Protein AF-A0A4Q6GW11-F1 (afdb_monomer)

Mean predicted aligned error: 9.9 Å

Secondary structure (DSSP, 8-state):
-HHHHHHHHHHHHHHHHHHTT----HHHHHHHHHHHHHTTSS---HHHHHHHHHHHHHTS-HHHHT-GGGG-

Solvent-accessible surface area (backbone atoms only — not comparable to full-atom values): 4129 Å² total; per-residue (Å²): 109,70,57,60,50,29,19,51,49,16,24,52,51,35,46,51,35,59,74,68,72,54,82,74,50,74,67,54,50,51,47,50,52,45,59,69,47,47,77,70,78,55,85,67,56,67,69,44,55,53,31,18,52,55,19,27,62,68,38,51,58,74,78,63,78,70,45,71,76,81,78,111

Structure (mmCIF, N/CA/C/O backbone):
data_AF-A0A4Q6GW11-F1
#
_entry.id   AF-A0A4Q6GW11-F1
#
loop_
_atom_site.group_PDB
_atom_site.id
_atom_site.type_symbol
_atom_site.label_atom_id
_atom_site.label_alt_id
_atom_site.label_comp_id
_atom_site.label_asym_id
_atom_site.label_entity_id
_atom_site.label_seq_id
_atom_site.pdbx_PDB_ins_code
_atom_site.Cartn_x
_atom_site.Cartn_y
_atom_site.Cartn_z
_atom_site.occupancy
_atom_site.B_iso_or_equiv
_atom_site.auth_seq_id
_atom_site.auth_comp_id
_atom_site.auth_asym_id
_atom_site.auth_atom_id
_atom_site.pdbx_PDB_model_num
ATOM 1 N N . MET A 1 1 ? -17.073 -3.501 3.197 1.00 64.56 1 MET A N 1
ATOM 2 C CA . MET A 1 1 ? -16.896 -2.289 2.369 1.00 64.56 1 MET A CA 1
ATOM 3 C C . MET A 1 1 ? -15.530 -1.645 2.603 1.00 64.56 1 MET A C 1
ATOM 5 O O . MET A 1 1 ? -14.774 -1.552 1.653 1.00 64.56 1 MET A O 1
ATOM 9 N N . THR A 1 2 ?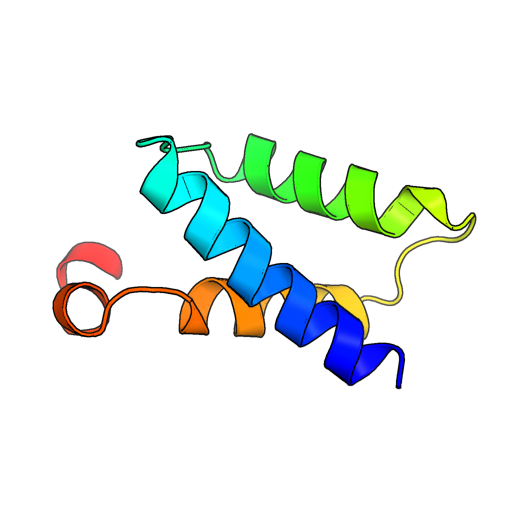 -15.143 -1.313 3.842 1.00 77.12 2 THR A N 1
ATOM 10 C CA . THR A 1 2 ? -13.817 -0.730 4.167 1.00 77.12 2 THR A CA 1
ATOM 11 C C . THR A 1 2 ? -12.623 -1.585 3.717 1.00 77.12 2 THR A C 1
ATOM 13 O O . THR A 1 2 ? -11.663 -1.058 3.173 1.00 77.12 2 THR A O 1
ATOM 16 N N . ALA A 1 3 ? -12.713 -2.911 3.864 1.00 78.94 3 ALA A N 1
ATOM 17 C CA . ALA A 1 3 ? -11.701 -3.867 3.403 1.00 78.94 3 ALA A CA 1
ATOM 18 C C . ALA A 1 3 ? -11.453 -3.821 1.879 1.00 78.94 3 ALA A C 1
ATOM 20 O O . ALA A 1 3 ? -10.315 -3.761 1.423 1.00 78.94 3 ALA A O 1
ATOM 21 N N . GLU A 1 4 ? -12.527 -3.813 1.090 1.00 82.62 4 GLU A N 1
ATOM 22 C CA . GLU A 1 4 ? -12.459 -3.748 -0.373 1.00 82.62 4 GLU A CA 1
ATOM 23 C C . GLU A 1 4 ? -11.941 -2.388 -0.853 1.00 82.62 4 GLU A C 1
ATOM 25 O O . GLU A 1 4 ? -11.130 -2.322 -1.772 1.00 82.62 4 GLU A O 1
ATOM 30 N N . LEU A 1 5 ? -12.343 -1.305 -0.182 1.00 83.00 5 LEU A N 1
ATOM 31 C CA . LEU A 1 5 ? -11.832 0.035 -0.461 1.00 83.00 5 LEU A CA 1
ATOM 32 C C . LEU A 1 5 ? -10.333 0.149 -0.164 1.00 83.00 5 LEU A C 1
ATOM 34 O O . LEU A 1 5 ? -9.612 0.707 -0.984 1.00 83.00 5 LEU A O 1
ATOM 38 N N . ALA A 1 6 ? -9.849 -0.417 0.947 1.00 81.44 6 ALA A N 1
ATOM 39 C CA . ALA A 1 6 ? -8.420 -0.446 1.267 1.00 81.44 6 ALA A CA 1
ATOM 40 C C . ALA A 1 6 ? -7.617 -1.191 0.188 1.00 81.44 6 ALA A C 1
ATOM 42 O O . ALA A 1 6 ? -6.584 -0.704 -0.270 1.00 81.44 6 ALA A O 1
ATOM 43 N N . PHE A 1 7 ? -8.138 -2.323 -0.288 1.00 82.50 7 PHE A N 1
ATOM 44 C CA . PHE A 1 7 ? -7.537 -3.082 -1.382 1.00 82.50 7 PHE A CA 1
ATOM 45 C C . PHE A 1 7 ? -7.501 -2.297 -2.707 1.00 82.50 7 PHE A C 1
ATOM 47 O O . PHE A 1 7 ? -6.451 -2.196 -3.342 1.00 82.50 7 PHE A O 1
ATOM 54 N N . GLN A 1 8 ? -8.616 -1.681 -3.123 1.00 84.38 8 GLN A N 1
ATOM 55 C CA . GLN A 1 8 ? -8.642 -0.857 -4.342 1.00 84.38 8 GLN A CA 1
ATOM 56 C C . GLN A 1 8 ? -7.740 0.378 -4.226 1.00 84.38 8 GLN A C 1
ATOM 58 O O . GLN A 1 8 ? -7.072 0.744 -5.193 1.00 84.38 8 GLN A O 1
ATOM 63 N N . LEU A 1 9 ? -7.664 0.987 -3.039 1.00 83.62 9 LEU A N 1
ATOM 64 C CA . LEU A 1 9 ? -6.759 2.099 -2.761 1.00 83.62 9 LEU A CA 1
ATOM 65 C C . LEU A 1 9 ? -5.295 1.684 -2.961 1.00 83.62 9 LEU A C 1
ATOM 67 O O . LEU A 1 9 ? -4.539 2.427 -3.584 1.00 83.62 9 LEU A O 1
ATOM 71 N N . GLY A 1 10 ? -4.911 0.480 -2.526 1.00 82.88 10 GLY A N 1
ATOM 72 C CA . GLY A 1 10 ? -3.592 -0.094 -2.807 1.00 82.88 10 GLY A CA 1
ATOM 73 C C . GLY A 1 10 ? -3.285 -0.174 -4.306 1.00 82.88 10 GLY A C 1
ATOM 74 O O . GLY A 1 10 ? -2.253 0.329 -4.755 1.00 82.88 10 GLY A O 1
ATOM 75 N N . LYS A 1 11 ? -4.219 -0.710 -5.105 1.00 87.06 11 LYS A N 1
ATOM 76 C CA . LYS A 1 11 ? -4.071 -0.828 -6.572 1.00 87.06 11 LYS A CA 1
ATOM 77 C C . LYS A 1 11 ? -3.893 0.528 -7.251 1.00 87.06 11 LYS A C 1
ATOM 79 O O . LYS A 1 11 ? -2.993 0.701 -8.073 1.00 87.06 11 LYS A O 1
ATOM 84 N N . VAL A 1 12 ? -4.739 1.498 -6.901 1.00 84.81 12 VAL A N 1
ATOM 85 C CA . VAL A 1 12 ? -4.677 2.861 -7.454 1.00 84.81 12 VAL A CA 1
ATOM 86 C C . VAL A 1 12 ? -3.377 3.555 -7.047 1.00 84.81 12 VAL A C 1
ATOM 88 O O . VAL A 1 12 ? -2.769 4.236 -7.869 1.00 84.81 12 VAL A O 1
ATOM 91 N N . THR A 1 13 ? -2.909 3.333 -5.818 1.00 82.25 13 THR A N 1
ATOM 92 C CA . THR A 1 13 ? -1.647 3.900 -5.323 1.00 82.25 13 THR A CA 1
ATOM 93 C C . THR A 1 13 ? -0.455 3.365 -6.114 1.00 82.25 13 THR A C 1
ATOM 95 O O . THR A 1 13 ? 0.388 4.149 -6.551 1.00 82.25 13 THR A O 1
ATOM 98 N N . ARG A 1 14 ? -0.415 2.052 -6.388 1.00 83.12 14 ARG A N 1
ATOM 99 C CA . ARG A 1 14 ? 0.614 1.456 -7.252 1.00 83.12 14 ARG A CA 1
ATOM 100 C C . ARG A 1 14 ? 0.578 2.040 -8.660 1.00 83.12 14 ARG A C 1
ATOM 102 O O . ARG A 1 14 ? 1.606 2.477 -9.168 1.00 83.12 14 ARG A O 1
ATOM 109 N N . HIS A 1 15 ? -0.607 2.105 -9.258 1.00 82.88 15 HIS A N 1
ATOM 110 C CA . HIS A 1 15 ? -0.774 2.650 -10.601 1.00 82.88 15 HIS A CA 1
ATOM 111 C C . HIS A 1 15 ? -0.320 4.115 -10.702 1.00 82.88 15 HIS A C 1
ATOM 113 O O . HIS A 1 15 ? 0.325 4.494 -11.680 1.00 82.88 15 HIS A O 1
ATOM 119 N N . ALA A 1 16 ? -0.611 4.934 -9.687 1.00 81.69 16 ALA A N 1
ATOM 120 C CA . ALA A 1 16 ? -0.162 6.320 -9.626 1.00 81.69 16 ALA A CA 1
ATOM 121 C C . ALA A 1 16 ? 1.369 6.427 -9.519 1.00 81.69 16 ALA A C 1
ATOM 123 O O . ALA A 1 16 ? 1.973 7.207 -10.252 1.00 81.69 16 ALA A O 1
ATOM 124 N N . ILE A 1 17 ? 2.000 5.619 -8.65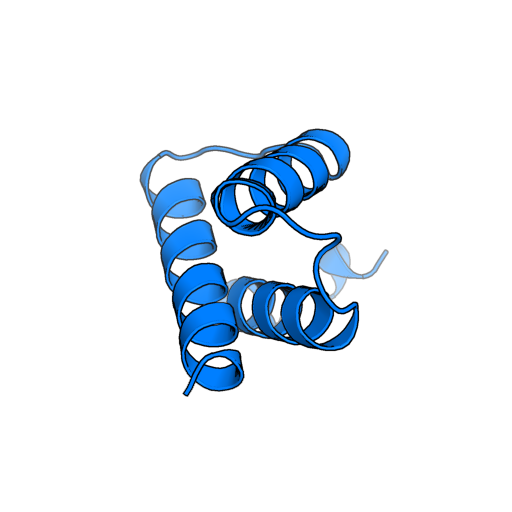9 1.00 81.94 17 ILE A N 1
ATOM 125 C CA . ILE A 1 17 ? 3.464 5.565 -8.509 1.00 81.94 17 ILE A CA 1
ATOM 126 C C . ILE A 1 17 ? 4.141 5.175 -9.826 1.00 81.94 17 ILE A C 1
ATOM 128 O O . ILE A 1 17 ? 5.057 5.869 -10.267 1.00 81.94 17 ILE A O 1
ATOM 132 N N . ASP A 1 18 ? 3.643 4.126 -10.482 1.00 82.38 18 ASP A N 1
ATOM 133 C CA . ASP A 1 18 ? 4.173 3.660 -11.764 1.00 82.38 18 ASP A CA 1
ATOM 134 C C . ASP A 1 18 ? 3.992 4.717 -12.869 1.00 82.38 18 ASP A C 1
ATOM 136 O O . ASP A 1 18 ? 4.923 4.998 -13.621 1.00 82.38 18 ASP A O 1
ATOM 140 N N . THR A 1 19 ? 2.819 5.358 -12.941 1.00 83.00 19 THR A N 1
ATOM 141 C CA . THR A 1 19 ? 2.521 6.408 -13.937 1.00 83.00 19 THR A CA 1
ATOM 142 C C . THR A 1 19 ? 3.421 7.632 -13.774 1.00 83.00 19 THR A C 1
ATOM 144 O O . THR A 1 19 ? 3.810 8.258 -14.758 1.00 83.00 19 THR A O 1
ATOM 147 N N . LEU A 1 20 ? 3.765 7.977 -12.534 1.00 83.12 20 LEU A N 1
ATOM 148 C CA . LEU A 1 20 ? 4.645 9.100 -12.222 1.00 83.12 20 LEU A CA 1
ATOM 149 C C . LEU A 1 20 ? 6.136 8.735 -12.325 1.00 83.12 20 LEU A C 1
ATOM 151 O O . LEU A 1 20 ? 6.982 9.606 -12.126 1.00 83.12 20 LEU A O 1
ATOM 155 N N . GLY A 1 21 ? 6.470 7.472 -12.627 1.00 79.69 21 GLY A N 1
ATOM 156 C CA . GLY A 1 21 ? 7.851 6.987 -12.675 1.00 79.69 21 GLY A CA 1
ATOM 157 C C . GLY A 1 21 ? 8.563 7.083 -11.323 1.00 79.69 21 GLY A C 1
ATOM 158 O O . GLY A 1 21 ? 9.779 7.269 -11.274 1.00 79.69 21 GLY A O 1
ATOM 159 N N . LEU A 1 22 ? 7.807 7.021 -10.226 1.00 77.81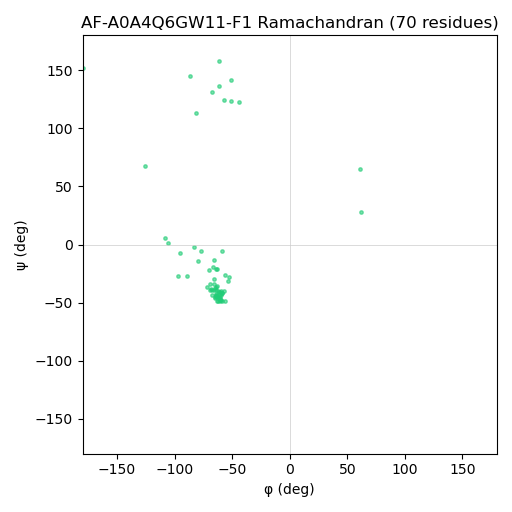 22 LEU A N 1
ATOM 160 C CA . LEU A 1 22 ? 8.334 7.139 -8.874 1.00 77.81 22 LEU A CA 1
ATOM 161 C C . LEU A 1 22 ? 8.793 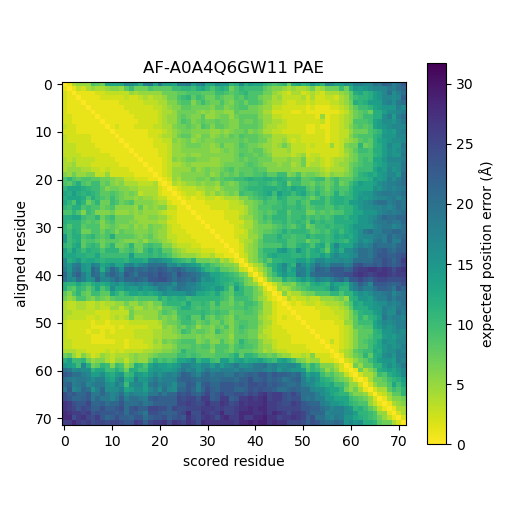5.767 -8.372 1.00 77.81 22 LEU A C 1
ATOM 163 O O . LEU A 1 22 ? 8.168 4.746 -8.642 1.00 77.81 22 LEU A O 1
ATOM 167 N N . ALA A 1 23 ? 9.867 5.753 -7.588 1.00 74.69 23 ALA A N 1
ATOM 168 C CA . ALA A 1 23 ? 10.352 4.565 -6.890 1.00 74.69 23 ALA A CA 1
ATOM 169 C C . ALA A 1 23 ? 10.479 4.879 -5.391 1.00 74.69 23 ALA A C 1
ATOM 171 O O . ALA A 1 23 ? 11.597 5.000 -4.885 1.00 74.69 23 ALA A O 1
ATOM 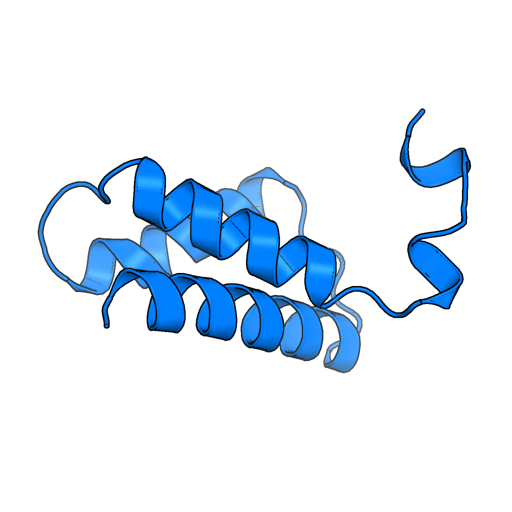172 N N . PRO A 1 24 ? 9.350 5.109 -4.689 1.00 72.00 24 PRO A N 1
ATOM 173 C CA . PRO A 1 24 ? 9.383 5.448 -3.276 1.00 72.00 24 PRO A CA 1
ATOM 174 C C . PRO A 1 24 ? 10.023 4.308 -2.486 1.00 72.00 24 PRO A C 1
ATOM 176 O O . PRO A 1 24 ? 9.731 3.128 -2.690 1.00 72.00 24 PRO A O 1
ATOM 179 N N . SER A 1 25 ? 10.898 4.677 -1.563 1.00 74.69 25 SER A N 1
ATOM 180 C CA . SER A 1 25 ? 11.480 3.749 -0.607 1.00 74.69 25 SER A CA 1
ATOM 181 C C . SER A 1 25 ? 10.389 3.113 0.273 1.00 74.69 25 SER A C 1
ATOM 183 O O . SER A 1 25 ? 9.318 3.698 0.469 1.00 74.69 25 SER A O 1
ATOM 185 N N . PRO A 1 26 ? 10.647 1.944 0.888 1.00 66.50 26 PRO A N 1
ATOM 186 C CA . PRO A 1 26 ? 9.693 1.302 1.800 1.00 66.50 26 PRO A CA 1
ATOM 187 C C . PRO A 1 26 ? 9.204 2.213 2.941 1.00 66.50 26 PRO A C 1
ATOM 189 O O . PRO A 1 26 ? 8.059 2.111 3.384 1.00 66.50 26 PRO A O 1
ATOM 192 N N . ILE A 1 27 ? 10.056 3.140 3.393 1.00 74.88 27 ILE A N 1
ATOM 193 C CA . ILE A 1 27 ? 9.726 4.143 4.415 1.00 74.88 27 ILE A CA 1
ATOM 194 C C . ILE A 1 27 ? 8.688 5.139 3.883 1.00 74.88 27 ILE A C 1
ATOM 196 O O . ILE A 1 27 ? 7.726 5.454 4.580 1.00 74.88 27 ILE A O 1
ATOM 200 N N . GLU A 1 28 ? 8.852 5.612 2.647 1.00 75.62 28 GLU A N 1
ATOM 201 C CA . GLU A 1 28 ? 7.919 6.548 2.012 1.00 75.62 28 GLU A CA 1
ATOM 202 C C . GLU A 1 28 ? 6.567 5.892 1.735 1.00 75.62 28 GLU A C 1
ATOM 204 O O . GLU A 1 28 ? 5.539 6.511 1.992 1.00 75.62 28 GLU A O 1
ATOM 209 N N . LEU A 1 29 ? 6.554 4.625 1.312 1.00 70.12 29 LEU A N 1
ATOM 210 C CA . LEU A 1 29 ? 5.323 3.844 1.148 1.00 70.12 29 LEU A CA 1
ATOM 211 C C . LEU A 1 29 ? 4.585 3.642 2.475 1.00 70.12 29 LEU A C 1
ATOM 213 O O . LEU A 1 29 ? 3.375 3.841 2.546 1.00 70.12 29 LEU A O 1
ATOM 217 N N . THR A 1 30 ? 5.314 3.297 3.539 1.00 67.94 30 THR A N 1
ATOM 218 C CA . THR A 1 30 ? 4.743 3.153 4.888 1.00 67.94 30 THR A CA 1
ATOM 219 C C . THR A 1 30 ? 4.154 4.474 5.374 1.00 67.94 30 THR A C 1
ATOM 221 O O . THR A 1 30 ? 3.066 4.497 5.945 1.00 67.94 30 THR A O 1
ATOM 224 N N . ARG A 1 31 ? 4.842 5.591 5.107 1.00 76.31 31 ARG A N 1
ATOM 225 C CA . ARG A 1 31 ? 4.344 6.926 5.438 1.00 76.31 31 ARG A CA 1
ATOM 226 C C . ARG A 1 31 ? 3.088 7.274 4.640 1.00 76.31 31 ARG A C 1
ATOM 228 O O . ARG A 1 31 ? 2.128 7.718 5.246 1.00 76.31 31 ARG A O 1
ATOM 235 N N . MET A 1 32 ? 3.061 7.023 3.330 1.00 72.62 32 MET A N 1
ATOM 236 C CA . MET A 1 32 ? 1.874 7.245 2.493 1.00 72.62 32 MET A CA 1
ATOM 237 C C . MET A 1 32 ? 0.682 6.414 2.973 1.00 72.62 32 MET A C 1
ATOM 239 O O . MET A 1 32 ? -0.423 6.936 3.054 1.00 72.62 32 MET A O 1
ATOM 243 N N . ALA A 1 33 ? 0.902 5.144 3.320 1.00 68.94 33 ALA A N 1
ATOM 244 C CA . ALA A 1 33 ? -0.140 4.282 3.866 1.00 68.94 33 ALA A CA 1
ATOM 245 C C . ALA A 1 33 ? -0.661 4.815 5.209 1.00 68.94 33 ALA A C 1
ATOM 247 O O . ALA A 1 33 ? -1.871 4.911 5.385 1.00 68.94 33 ALA A O 1
ATOM 248 N N . ASN A 1 34 ? 0.225 5.227 6.122 1.00 69.88 34 ASN A N 1
ATOM 249 C CA . ASN A 1 34 ? -0.185 5.858 7.377 1.00 69.88 34 ASN A CA 1
ATOM 250 C C . ASN A 1 34 ? -0.937 7.168 7.130 1.00 69.88 34 ASN A C 1
ATOM 252 O O . ASN A 1 34 ? -2.028 7.320 7.644 1.00 69.88 34 ASN A O 1
ATOM 256 N N . GLU A 1 35 ? -0.437 8.077 6.294 1.00 75.19 35 GLU A N 1
ATOM 257 C CA . GLU A 1 35 ? -1.093 9.360 6.001 1.00 75.19 35 GLU A CA 1
ATOM 258 C C . GLU A 1 35 ? -2.475 9.175 5.341 1.00 75.19 35 GLU A C 1
ATOM 260 O O . GLU A 1 35 ? -3.428 9.869 5.693 1.00 75.19 35 GLU A O 1
ATOM 265 N N . LEU A 1 36 ? -2.613 8.215 4.418 1.00 65.25 36 LEU A N 1
ATOM 266 C CA . LEU A 1 36 ? -3.882 7.894 3.750 1.00 65.25 36 LEU A CA 1
ATOM 267 C C . LEU A 1 36 ? -4.907 7.259 4.692 1.00 65.25 36 LEU A C 1
ATOM 269 O O . LEU A 1 36 ? -6.108 7.460 4.514 1.00 65.25 36 LEU A O 1
ATOM 273 N N . LEU A 1 37 ? -4.445 6.465 5.657 1.00 64.88 37 LEU A N 1
ATOM 274 C CA . LEU A 1 37 ? -5.309 5.684 6.538 1.00 64.88 37 LEU A CA 1
ATOM 275 C C . LEU A 1 37 ? -5.562 6.387 7.891 1.00 64.88 37 LEU A C 1
ATOM 277 O O . LEU A 1 37 ? -6.626 6.198 8.473 1.00 64.88 37 LEU A O 1
ATOM 281 N N . GLU A 1 38 ? -4.649 7.244 8.363 1.00 68.62 38 GLU A N 1
ATOM 282 C CA . GLU A 1 38 ? -4.787 8.076 9.574 1.00 68.62 38 GLU A CA 1
ATOM 283 C C . GLU A 1 38 ? -5.629 9.338 9.348 1.00 68.62 38 GLU A C 1
ATOM 285 O O . GLU A 1 38 ? -6.116 9.919 10.317 1.00 68.62 38 GLU A O 1
ATOM 290 N N . ALA A 1 39 ? -5.912 9.724 8.098 1.00 62.19 39 ALA A N 1
ATOM 291 C CA . ALA A 1 39 ? -6.859 10.802 7.788 1.00 62.19 39 ALA A CA 1
ATOM 292 C C . ALA A 1 39 ? -8.294 10.554 8.329 1.00 62.19 39 ALA A C 1
ATOM 294 O O . ALA A 1 39 ? -9.146 11.435 8.214 1.00 62.19 39 ALA A O 1
ATOM 295 N N . GLY A 1 40 ? -8.568 9.373 8.906 1.00 56.41 40 GLY A N 1
ATOM 296 C CA . GLY A 1 40 ? -9.849 8.967 9.493 1.00 56.41 40 GLY A CA 1
ATOM 297 C C . GLY A 1 40 ? -9.946 8.926 11.029 1.00 56.41 40 GLY A C 1
ATOM 298 O O . GLY A 1 40 ? -11.021 8.590 11.508 1.00 56.41 40 GLY A O 1
ATOM 299 N N . ASP A 1 41 ? -8.894 9.276 11.783 1.00 54.22 41 ASP A N 1
ATOM 300 C CA . ASP A 1 41 ? -8.895 9.366 13.264 1.00 54.22 41 ASP A CA 1
ATOM 301 C C . ASP A 1 41 ? -9.215 8.048 14.017 1.00 54.22 41 ASP A C 1
ATOM 303 O O . ASP A 1 41 ? -10.235 7.903 14.676 1.00 54.22 41 ASP A O 1
ATOM 307 N N . GLU A 1 42 ? -8.334 7.053 13.889 1.00 56.62 42 GLU A N 1
ATOM 308 C CA . GLU A 1 42 ? -7.973 6.035 14.894 1.00 56.62 42 GLU A CA 1
ATOM 309 C C . GLU A 1 42 ? -6.912 5.132 14.249 1.00 56.62 42 GLU A C 1
ATOM 311 O O . GLU A 1 42 ? -6.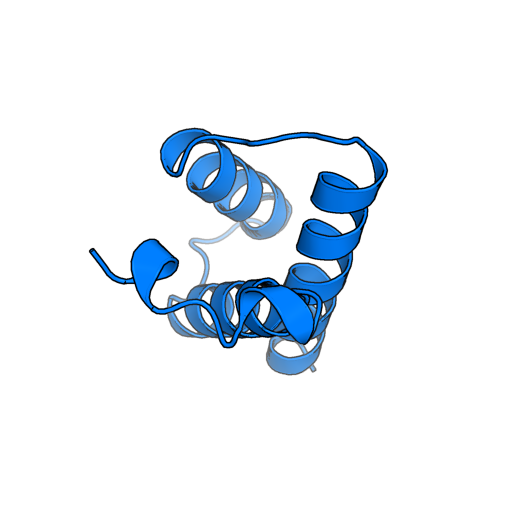872 4.992 13.025 1.00 56.62 42 GLU A O 1
ATOM 316 N N . LYS A 1 43 ? -6.022 4.528 15.048 1.00 60.09 43 LYS A N 1
ATOM 317 C CA . LYS A 1 43 ? -5.000 3.597 14.541 1.00 60.09 43 LYS A CA 1
ATOM 318 C C . LYS A 1 43 ? -5.618 2.630 13.533 1.00 60.09 43 LYS A C 1
ATOM 320 O O . LYS A 1 43 ? -6.541 1.890 13.866 1.00 60.09 43 LY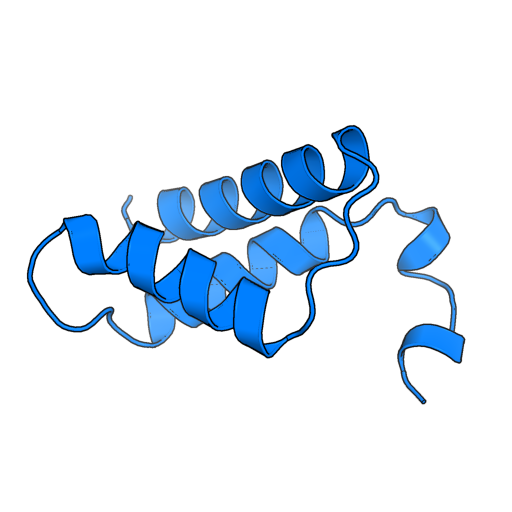S A O 1
ATOM 325 N N . VAL A 1 44 ? -5.066 2.615 12.327 1.00 65.12 44 VAL A N 1
ATOM 326 C CA . VAL A 1 44 ? -5.479 1.710 11.256 1.00 65.12 44 VAL A CA 1
ATOM 327 C C . VAL A 1 44 ? -5.501 0.281 11.788 1.00 65.12 44 VAL A C 1
ATOM 329 O O . VAL A 1 44 ? -4.485 -0.221 12.276 1.00 65.12 44 VAL A O 1
ATOM 332 N N . ALA A 1 45 ? -6.647 -0.390 11.687 1.00 71.56 45 ALA A N 1
ATOM 333 C CA . ALA A 1 45 ? -6.712 -1.817 11.971 1.00 71.56 45 ALA A CA 1
ATOM 334 C C . ALA A 1 45 ? -5.708 -2.541 11.058 1.00 71.56 45 ALA A C 1
ATOM 336 O O . ALA A 1 45 ? -5.772 -2.384 9.838 1.00 71.56 45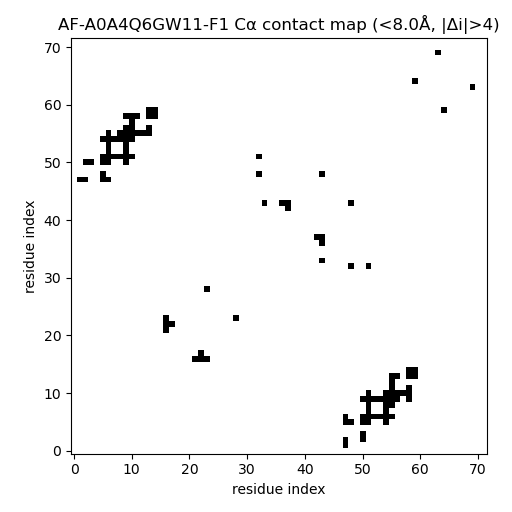 ALA A O 1
ATOM 337 N N . GLY A 1 46 ? -4.782 -3.320 11.630 1.00 68.88 46 GLY A N 1
ATOM 338 C CA . GLY A 1 46 ? -3.689 -3.962 10.879 1.00 68.88 46 GLY A CA 1
ATOM 339 C C . GLY A 1 46 ? -4.161 -4.785 9.672 1.00 68.88 46 GLY A C 1
ATOM 340 O O . GLY A 1 46 ? -3.474 -4.846 8.656 1.00 68.88 46 GLY A O 1
ATOM 341 N N . ASP A 1 47 ? -5.379 -5.320 9.732 1.00 75.69 47 ASP A N 1
ATOM 342 C CA . ASP A 1 47 ? -6.010 -6.056 8.635 1.00 75.69 47 ASP A CA 1
ATOM 343 C C . ASP A 1 47 ? -6.304 -5.175 7.407 1.00 75.69 47 ASP A C 1
ATOM 345 O O . ASP A 1 47 ? -6.182 -5.627 6.270 1.00 75.69 47 ASP A O 1
ATOM 349 N N . LEU A 1 48 ? -6.647 -3.897 7.601 1.00 74.38 48 LEU A N 1
ATOM 350 C CA . LEU A 1 48 ? -6.855 -2.949 6.499 1.00 74.38 48 LEU A CA 1
ATOM 351 C C . LEU A 1 48 ? -5.531 -2.561 5.839 1.00 74.38 48 LEU A C 1
ATOM 353 O O . LEU A 1 48 ? -5.475 -2.434 4.616 1.00 74.38 48 LEU A O 1
ATOM 357 N N . LEU A 1 49 ? -4.461 -2.438 6.631 1.00 75.25 49 LEU A N 1
ATOM 358 C CA . LEU A 1 49 ? -3.113 -2.216 6.111 1.00 75.25 49 LEU A CA 1
ATOM 359 C C . LEU A 1 49 ? -2.658 -3.408 5.254 1.00 75.25 49 LEU A C 1
ATOM 361 O O . LEU A 1 49 ? -2.162 -3.216 4.147 1.00 75.25 49 LEU A O 1
ATOM 365 N N . MET A 1 50 ? -2.901 -4.638 5.716 1.00 81.06 50 MET A N 1
ATOM 366 C CA . MET A 1 50 ? -2.611 -5.858 4.953 1.00 81.06 50 MET A CA 1
ATOM 367 C C . MET A 1 50 ? -3.354 -5.904 3.613 1.00 81.06 50 MET A C 1
ATOM 369 O O . MET A 1 50 ? -2.774 -6.281 2.596 1.00 81.06 50 MET A O 1
ATOM 373 N N . LEU A 1 51 ? -4.624 -5.495 3.588 1.00 81.69 51 LEU A N 1
ATOM 374 C CA . LEU A 1 51 ? -5.417 -5.450 2.358 1.00 81.69 51 LEU A CA 1
ATOM 375 C C . LEU A 1 51 ? -4.936 -4.367 1.391 1.00 81.69 51 LEU A C 1
ATOM 377 O O . LEU A 1 51 ? -4.877 -4.613 0.188 1.00 81.69 51 LEU A O 1
ATOM 381 N N . PHE A 1 52 ? -4.545 -3.199 1.902 1.00 81.19 52 PHE A N 1
ATOM 382 C CA . PHE A 1 52 ? -3.906 -2.162 1.096 1.00 81.19 52 PHE A CA 1
ATOM 383 C C . PHE A 1 52 ? -2.613 -2.671 0.447 1.00 81.19 52 PHE A C 1
ATOM 385 O O . PHE A 1 52 ? -2.446 -2.537 -0.764 1.00 81.19 52 PHE A O 1
ATOM 392 N N . VAL A 1 53 ? -1.733 -3.315 1.221 1.00 81.44 53 VAL A N 1
ATOM 393 C CA . VAL A 1 53 ? -0.481 -3.893 0.705 1.00 81.44 53 VAL A CA 1
ATOM 394 C C . VAL A 1 53 ? -0.769 -4.958 -0.354 1.00 81.44 53 VAL A C 1
ATOM 396 O O . VAL A 1 53 ? -0.178 -4.923 -1.429 1.00 81.44 53 VAL A O 1
ATOM 399 N N . ALA A 1 54 ? -1.728 -5.855 -0.112 1.00 84.44 54 ALA A N 1
ATOM 400 C CA . ALA A 1 54 ? -2.121 -6.866 -1.093 1.00 84.44 54 ALA A CA 1
ATOM 401 C C . ALA A 1 54 ? -2.612 -6.244 -2.414 1.00 84.44 54 ALA A C 1
ATOM 403 O O . ALA A 1 54 ? -2.247 -6.708 -3.493 1.00 84.44 54 ALA A O 1
ATOM 404 N N . GLY A 1 55 ? -3.402 -5.169 -2.340 1.00 83.75 55 GLY A N 1
ATOM 405 C CA . GLY A 1 55 ? -3.839 -4.424 -3.519 1.00 83.75 55 GLY A CA 1
ATOM 406 C C . GLY A 1 55 ? -2.688 -3.725 -4.240 1.00 83.75 55 GLY A C 1
ATOM 407 O O . GLY A 1 55 ? -2.632 -3.729 -5.467 1.00 83.75 55 GLY A O 1
ATOM 408 N N . PHE A 1 56 ? -1.739 -3.159 -3.498 1.00 81.75 56 PHE A N 1
ATOM 409 C CA . PHE A 1 56 ? -0.546 -2.530 -4.061 1.00 81.75 56 PHE A CA 1
ATOM 410 C C . PHE A 1 56 ? 0.320 -3.525 -4.847 1.00 81.75 56 PHE A C 1
ATOM 412 O O . PHE A 1 56 ? 0.700 -3.238 -5.981 1.00 81.75 56 PHE A O 1
ATOM 419 N N . GLU A 1 57 ? 0.569 -4.710 -4.288 1.00 80.62 57 GLU A N 1
ATOM 420 C CA . GLU A 1 57 ? 1.303 -5.797 -4.952 1.00 80.62 57 GLU A CA 1
ATOM 421 C C . GLU A 1 57 ? 0.553 -6.327 -6.187 1.00 80.62 57 GLU A C 1
ATOM 423 O O . GLU A 1 57 ? 1.146 -6.580 -7.235 1.00 80.62 57 GLU A O 1
ATOM 428 N N . GLU A 1 58 ? -0.779 -6.444 -6.124 1.00 80.44 58 GLU A N 1
ATOM 429 C CA . GLU A 1 58 ? -1.576 -6.832 -7.295 1.00 80.44 58 GLU A CA 1
ATOM 430 C C . GLU A 1 58 ? -1.626 -5.736 -8.373 1.00 80.44 58 GLU A C 1
ATOM 432 O O . GLU A 1 58 ? -1.869 -6.029 -9.543 1.00 80.44 58 GLU A O 1
ATOM 437 N N . GLY A 1 59 ? -1.387 -4.474 -8.023 1.00 71.00 59 GLY A N 1
ATOM 438 C CA . GLY A 1 59 ? -1.261 -3.385 -8.990 1.00 71.00 59 GLY A CA 1
ATOM 439 C C . GLY A 1 59 ? -0.044 -3.513 -9.914 1.00 71.00 59 GLY A C 1
ATOM 440 O O . GLY A 1 59 ? 0.013 -2.817 -10.925 1.00 71.00 59 GLY A O 1
ATOM 441 N N . ASP A 1 60 ? 0.909 -4.400 -9.605 1.00 69.62 60 ASP A N 1
ATOM 442 C CA . ASP A 1 60 ? 2.137 -4.567 -10.377 1.00 69.62 60 ASP A CA 1
ATOM 443 C C . ASP A 1 60 ? 1.849 -5.156 -11.774 1.00 69.62 60 ASP A C 1
ATOM 445 O O . ASP A 1 60 ? 1.138 -6.167 -11.873 1.00 69.62 60 ASP A O 1
ATOM 449 N N . PRO A 1 61 ? 2.369 -4.587 -12.876 1.00 61.59 61 PRO A N 1
ATOM 450 C CA . PRO A 1 61 ? 2.252 -5.174 -14.201 1.00 61.59 61 PRO A CA 1
ATOM 451 C C . PRO A 1 61 ? 2.705 -6.641 -14.206 1.00 61.59 61 PRO A C 1
ATOM 453 O O . PRO A 1 61 ? 3.688 -6.991 -13.545 1.00 61.59 61 PRO A O 1
ATOM 456 N N . PRO A 1 62 ? 2.013 -7.518 -14.953 1.00 58.84 62 PRO A N 1
ATOM 457 C CA . PRO A 1 62 ? 2.273 -8.960 -14.950 1.00 58.84 62 PRO A CA 1
ATOM 458 C C . PRO A 1 62 ? 3.727 -9.322 -15.291 1.00 58.84 62 PRO A C 1
ATOM 460 O O . PRO A 1 62 ? 4.228 -10.344 -14.831 1.00 58.84 62 PRO A O 1
ATOM 463 N N . GLU A 1 63 ? 4.417 -8.462 -16.039 1.00 54.72 63 GLU A N 1
ATOM 464 C CA . GLU A 1 63 ? 5.821 -8.610 -16.429 1.00 54.72 63 GLU A CA 1
ATOM 465 C C . GLU A 1 63 ? 6.800 -8.542 -15.239 1.00 54.72 63 GLU A C 1
ATOM 467 O O . GLU A 1 63 ? 7.831 -9.207 -15.276 1.00 54.72 63 GLU A O 1
ATOM 472 N N . ARG A 1 64 ? 6.476 -7.802 -14.163 1.00 55.03 64 ARG A N 1
ATOM 473 C CA . ARG A 1 64 ? 7.312 -7.673 -12.949 1.00 55.03 64 ARG A CA 1
ATOM 474 C C . ARG A 1 64 ? 7.014 -8.734 -11.885 1.00 55.03 64 ARG A C 1
ATOM 476 O O . ARG A 1 64 ? 7.920 -9.155 -11.174 1.00 55.03 64 ARG A O 1
ATOM 483 N N . ARG A 1 65 ? 5.787 -9.273 -11.849 1.00 53.88 65 ARG A N 1
ATOM 484 C CA . ARG A 1 65 ? 5.401 -10.374 -10.934 1.00 53.88 65 ARG A CA 1
ATOM 485 C C . ARG A 1 65 ? 6.155 -11.684 -11.182 1.00 53.88 65 ARG A C 1
ATOM 487 O O . ARG A 1 65 ? 6.183 -12.546 -10.303 1.00 53.88 65 ARG A O 1
ATOM 494 N N . ALA A 1 66 ? 6.720 -11.852 -12.376 1.00 51.59 66 ALA A N 1
ATOM 495 C CA . ALA A 1 66 ? 7.447 -13.049 -12.781 1.00 51.59 66 ALA A CA 1
ATOM 496 C C . ALA A 1 66 ? 8.971 -12.946 -12.587 1.00 51.59 66 ALA A C 1
ATOM 498 O O . ALA A 1 66 ? 9.645 -13.957 -12.776 1.00 51.59 66 ALA A O 1
ATOM 499 N N . ASP A 1 67 ? 9.515 -11.778 -12.221 1.00 49.38 67 ASP A N 1
ATOM 500 C CA . ASP A 1 67 ? 10.961 -11.590 -12.094 1.00 49.38 67 ASP A CA 1
ATOM 501 C C . ASP A 1 67 ? 11.474 -12.113 -10.733 1.00 49.38 67 ASP A C 1
ATOM 503 O O . ASP A 1 67 ? 11.145 -11.552 -9.680 1.00 49.38 67 ASP A O 1
ATOM 507 N N . PRO A 1 68 ? 12.293 -13.184 -10.704 1.00 53.56 68 PRO A N 1
ATOM 508 C CA . PRO A 1 68 ? 12.870 -13.711 -9.471 1.00 53.56 68 PRO A CA 1
ATOM 509 C C . PRO A 1 68 ? 13.805 -12.715 -8.772 1.00 53.56 68 PRO A C 1
ATOM 511 O O . PRO A 1 68 ? 14.027 -12.851 -7.569 1.00 53.56 68 PRO A O 1
ATOM 514 N N . ALA A 1 69 ? 14.337 -11.718 -9.491 1.00 49.97 69 ALA A N 1
ATOM 515 C CA . ALA A 1 69 ? 15.227 -10.703 -8.933 1.00 49.97 69 ALA A CA 1
ATOM 516 C C . ALA A 1 69 ? 14.526 -9.772 -7.930 1.00 49.97 69 ALA A C 1
ATOM 518 O O . ALA A 1 69 ? 15.188 -9.180 -7.086 1.00 49.97 69 ALA A O 1
ATOM 519 N N . SER A 1 70 ? 13.191 -9.691 -7.958 1.00 48.84 70 SER A N 1
ATOM 520 C CA . SER A 1 70 ? 12.420 -8.910 -6.983 1.00 48.84 70 SER A CA 1
ATOM 521 C C . SER A 1 70 ? 12.285 -9.596 -5.611 1.00 48.84 70 SER A C 1
ATOM 523 O O . SER A 1 70 ? 11.718 -9.004 -4.695 1.00 48.84 70 SER A O 1
ATOM 525 N N . ARG A 1 71 ? 12.757 -10.846 -5.458 1.00 50.00 71 ARG A N 1
ATOM 526 C CA . ARG A 1 71 ? 12.679 -11.637 -4.211 1.00 50.00 71 ARG A CA 1
ATOM 527 C C . ARG A 1 71 ? 14.027 -11.823 -3.492 1.00 50.00 71 ARG A C 1
ATOM 529 O O . ARG A 1 71 ? 14.069 -12.600 -2.538 1.00 50.00 71 ARG A O 1
ATOM 536 N N . ALA A 1 72 ? 15.102 -11.188 -3.961 1.00 43.16 72 ALA A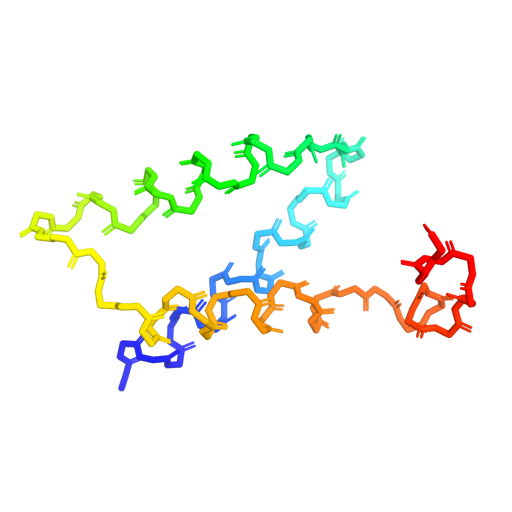 N 1
ATOM 537 C CA . ALA A 1 72 ? 16.462 -11.339 -3.428 1.00 43.16 72 ALA A CA 1
ATOM 538 C C . ALA A 1 72 ? 16.876 -10.182 -2.510 1.00 43.16 72 ALA A C 1
ATOM 540 O O . ALA A 1 72 ? 16.484 -9.030 -2.797 1.00 43.16 72 ALA A O 1
#

Sequence (72 aa):
MTAELAFQLGKVTRHAIDTLGLAPSPIELTRMANELLEAGDEKVAGDLLMLFVAGFEEGDPPERRADPASRA

Radius of gyration: 12.66 Å; Cα contacts (8 Å, |Δi|>4): 58; chains: 1; bounding box: 33×24×31 Å

Foldseek 3Di:
DLLVVLLQLLLVVLVVCVVVVHDDDPVVVVVVLCVVQCVVPDPPDVSSVVSSPNSNVVSDDPVVVPDPVVVD

pLDDT: mean 71.62, std 11.42, range [43.16, 87.06]